Protein AF-A0A498KR58-F1 (afdb_monomer)

Solvent-accessible surface area (backbone atoms only — not comparable to full-atom values): 8097 Å² total; per-residue (Å²): 104,56,67,68,56,50,51,51,22,48,52,34,35,52,53,12,46,50,46,22,50,53,28,48,51,52,44,49,72,52,64,57,69,87,94,68,91,65,83,80,84,41,86,84,70,41,64,65,66,59,58,52,52,33,53,50,47,22,49,53,12,48,50,36,33,52,54,17,50,52,45,45,53,49,38,52,53,49,28,70,76,70,43,79,80,83,87,62,68,58,90,77,51,33,69,83,70,73,65,63,52,78,90,46,53,60,52,38,55,46,64,72,66,46,76,73,86,63,90,74,80,86,88,82,79,87,74,83,82,80,72,86,78,132

Organism: NCBI:txid2479928

Sequence (134 aa):
YQRTLAKWHFWLSMIGTNVTFFAMLALGYLGMPRRYASYELDSAIAPLSSITTLHQVATLGALFLLIGQLIFVWNVVQSWLEGPQVRDDDPWNLRQNGLFTREFDWLGTKIDRLPVTDGGDDESETSPRSGPDD

Radius of gyration: 25.65 Å; Cα contacts (8 Å, |Δi|>4): 89; chains: 1; bounding box: 63×27×68 Å

InterPro domains:
  IPR000883 Cytochrome c oxidase subunit I [PF00115] (1-63)
  IPR000883 Cytochrome c oxidase subunit I [PTHR10422] (2-96)
  IPR023616 Cytochrome c oxidase-like, subunit I domain [PS50855] (1-93)
  IPR036927 Cytochrome c oxidase-like, subunit I superfamily [G3DSA:1.20.210.10] (1-108)
  IPR036927 Cytochrome c oxidase-like, subunit I superfamily [SSF81442] (4-96)

Structure (mmCIF, N/CA/C/O backbone):
data_AF-A0A498KR58-F1
#
_entry.id   AF-A0A498KR58-F1
#
loop_
_atom_site.group_PDB
_atom_site.id
_atom_site.type_symbol
_atom_site.label_atom_id
_atom_site.label_alt_id
_atom_site.label_comp_id
_atom_site.label_asym_id
_atom_site.label_entity_id
_atom_site.label_seq_id
_atom_site.pdbx_PDB_ins_code
_atom_site.Cartn_x
_atom_site.Cartn_y
_atom_site.Cartn_z
_atom_site.occupancy
_atom_site.B_iso_or_equiv
_atom_site.auth_seq_id
_atom_site.auth_comp_id
_atom_site.auth_asym_id
_atom_site.auth_atom_id
_atom_site.pdbx_PDB_model_num
ATOM 1 N N . TYR A 1 1 ? -9.201 -0.038 15.439 1.00 70.75 1 TYR A N 1
ATOM 2 C CA . TYR A 1 1 ? -7.930 0.066 14.690 1.00 70.75 1 TYR A CA 1
ATOM 3 C C . TYR A 1 1 ? -7.209 1.356 15.042 1.00 70.75 1 TYR A C 1
ATOM 5 O O . TYR A 1 1 ? -7.856 2.352 15.361 1.00 70.75 1 TYR A O 1
ATOM 13 N N . GLN A 1 2 ? -5.877 1.366 14.979 1.00 82.31 2 GLN A N 1
ATOM 14 C CA . GLN A 1 2 ? -5.098 2.574 15.255 1.00 82.31 2 GLN A CA 1
ATOM 15 C C . GLN A 1 2 ? -5.082 3.485 14.019 1.00 82.31 2 GLN A C 1
ATOM 17 O O . GLN A 1 2 ? -4.581 3.104 12.955 1.00 82.31 2 GLN A O 1
ATOM 22 N N . ARG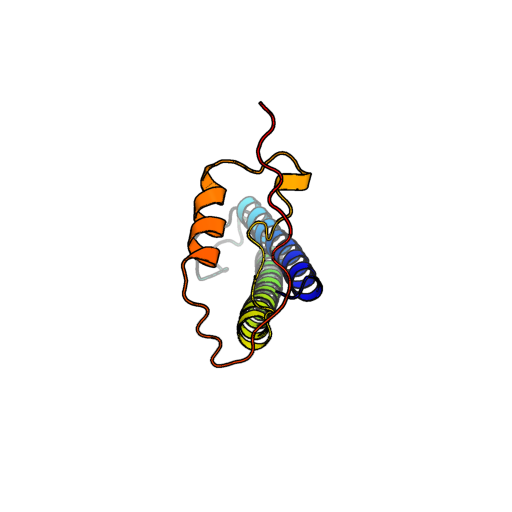 A 1 3 ? -5.620 4.707 14.151 1.00 84.62 3 ARG A N 1
ATOM 23 C CA . ARG A 1 3 ? -5.737 5.665 13.033 1.00 84.62 3 ARG A CA 1
ATOM 24 C C . ARG A 1 3 ? -4.374 6.087 12.474 1.00 84.62 3 ARG A C 1
ATOM 26 O O . ARG A 1 3 ? -4.250 6.280 11.269 1.00 84.62 3 ARG A O 1
ATOM 33 N N . THR A 1 4 ? -3.347 6.199 13.314 1.00 87.25 4 THR A N 1
ATOM 34 C CA . THR A 1 4 ? -1.995 6.608 12.892 1.00 87.25 4 THR A CA 1
ATOM 35 C C 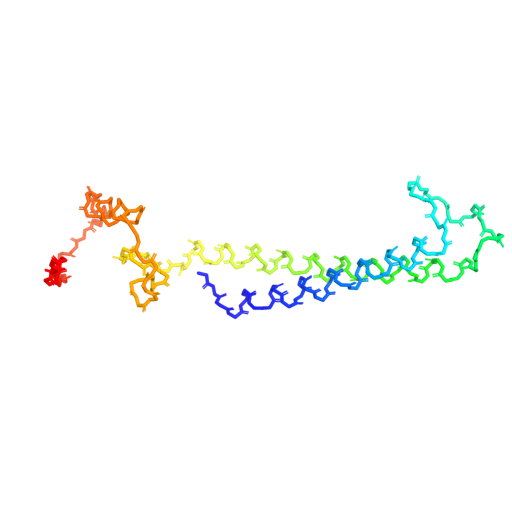. THR A 1 4 ? -1.341 5.562 11.991 1.00 87.25 4 THR A C 1
ATOM 37 O O . THR A 1 4 ? -0.879 5.900 10.904 1.00 87.25 4 THR A O 1
ATOM 40 N N . LEU A 1 5 ? -1.372 4.284 12.384 1.00 86.50 5 LEU A N 1
ATOM 41 C CA . LEU A 1 5 ? -0.856 3.183 11.563 1.00 86.50 5 LEU A CA 1
ATOM 42 C C . LEU A 1 5 ? -1.644 3.021 10.258 1.00 86.50 5 LEU A C 1
ATOM 44 O O . LEU A 1 5 ? -1.055 2.755 9.216 1.00 86.50 5 LEU A O 1
ATOM 48 N N . ALA A 1 6 ? -2.964 3.231 10.292 1.00 88.19 6 ALA A N 1
ATOM 49 C CA . ALA A 1 6 ? -3.795 3.188 9.089 1.00 88.19 6 ALA A CA 1
ATOM 50 C C . ALA A 1 6 ? -3.410 4.292 8.088 1.00 88.19 6 ALA A C 1
ATOM 52 O O . ALA A 1 6 ? -3.298 4.025 6.894 1.00 88.19 6 ALA A O 1
ATOM 53 N N . LYS A 1 7 ? -3.130 5.512 8.569 1.00 90.56 7 LYS A N 1
ATOM 54 C CA . LYS A 1 7 ? -2.615 6.605 7.728 1.00 90.56 7 LYS A CA 1
ATOM 55 C C . LYS A 1 7 ? -1.246 6.271 7.132 1.00 90.56 7 LYS A C 1
ATOM 57 O O . LYS A 1 7 ? -1.028 6.533 5.954 1.00 90.56 7 LYS A O 1
ATOM 62 N N . TRP A 1 8 ? -0.341 5.675 7.910 1.00 91.69 8 TRP A N 1
ATOM 63 C CA . TRP A 1 8 ? 0.964 5.230 7.407 1.00 91.69 8 TRP A CA 1
ATOM 64 C C . TRP A 1 8 ? 0.836 4.165 6.321 1.00 91.69 8 TRP A C 1
ATOM 66 O O . TRP A 1 8 ? 1.443 4.305 5.261 1.00 91.69 8 TRP A O 1
ATOM 76 N N . HIS A 1 9 ? 0.006 3.145 6.552 1.00 91.50 9 HIS A N 1
ATOM 77 C CA . HIS A 1 9 ? -0.308 2.137 5.544 1.00 91.50 9 HIS A CA 1
ATOM 78 C C . HIS A 1 9 ? -0.873 2.773 4.268 1.00 91.50 9 HIS A C 1
ATOM 80 O O . HIS A 1 9 ? -0.420 2.440 3.173 1.00 91.50 9 HIS A O 1
ATOM 86 N N . PHE A 1 10 ? -1.816 3.711 4.403 1.00 93.38 10 PHE A N 1
ATOM 87 C CA . PHE A 1 10 ? -2.406 4.420 3.270 1.00 93.38 10 PHE A CA 1
ATOM 88 C C . PHE A 1 10 ? -1.343 5.151 2.444 1.00 93.38 10 PHE A C 1
ATOM 90 O O . PHE A 1 10 ? -1.261 4.942 1.237 1.00 93.38 10 PHE A O 1
ATOM 97 N N . TRP A 1 11 ? -0.487 5.957 3.079 1.00 93.31 11 TRP A N 1
ATOM 98 C CA . TRP A 1 11 ? 0.536 6.720 2.362 1.00 93.31 11 TRP A CA 1
ATOM 99 C C . TRP A 1 11 ? 1.604 5.832 1.725 1.00 93.31 11 TRP A C 1
ATOM 101 O O . TRP A 1 11 ? 1.966 6.059 0.573 1.00 93.31 11 TRP A O 1
ATOM 111 N N . LEU A 1 12 ? 2.064 4.791 2.425 1.00 92.38 12 LEU A N 1
ATOM 112 C CA . LEU A 1 12 ? 3.016 3.827 1.866 1.00 92.38 12 LEU A CA 1
ATOM 113 C C . LEU A 1 12 ? 2.431 3.082 0.669 1.00 92.38 12 LEU A C 1
ATOM 115 O O . LEU A 1 12 ? 3.098 2.947 -0.355 1.00 92.38 12 LEU A O 1
ATOM 119 N N . SER A 1 13 ? 1.173 2.654 0.770 1.00 93.12 13 SER A N 1
ATOM 120 C CA . SER A 1 13 ? 0.488 1.958 -0.318 1.00 93.12 13 SER A CA 1
ATOM 121 C C . SER A 1 13 ? 0.238 2.887 -1.502 1.00 93.12 13 SER A C 1
ATOM 123 O O . SER A 1 13 ? 0.459 2.494 -2.646 1.00 93.12 13 SER A O 1
ATOM 125 N N . MET A 1 14 ? -0.150 4.140 -1.247 1.00 95.31 14 MET A N 1
ATOM 126 C CA . MET A 1 14 ? -0.356 5.145 -2.287 1.00 95.31 14 MET A CA 1
ATOM 127 C C . MET A 1 14 ? 0.950 5.427 -3.034 1.00 95.31 14 MET A C 1
ATOM 129 O O . MET A 1 14 ? 0.993 5.318 -4.258 1.00 95.31 14 MET A O 1
ATOM 133 N N . ILE A 1 15 ? 2.038 5.720 -2.320 1.00 94.88 15 ILE A N 1
ATOM 134 C CA . ILE A 1 15 ? 3.343 5.999 -2.935 1.00 94.88 15 ILE A CA 1
ATOM 135 C C . ILE A 1 15 ? 3.862 4.757 -3.672 1.00 94.88 15 ILE A C 1
ATOM 137 O O . ILE A 1 15 ? 4.218 4.853 -4.846 1.00 94.88 15 ILE A O 1
ATOM 141 N N . GLY A 1 16 ? 3.844 3.585 -3.031 1.00 93.75 16 GLY A N 1
ATOM 142 C CA . GLY A 1 16 ? 4.316 2.331 -3.621 1.00 93.75 16 GLY A CA 1
ATOM 143 C C . GLY A 1 16 ? 3.559 1.950 -4.893 1.00 93.75 16 GLY A C 1
ATOM 144 O O . GLY A 1 16 ? 4.180 1.580 -5.889 1.00 93.75 16 GLY A O 1
ATOM 145 N N . THR A 1 17 ? 2.233 2.121 -4.906 1.00 95.06 17 THR A N 1
ATOM 146 C CA . THR A 1 17 ? 1.391 1.867 -6.086 1.00 95.06 17 THR A CA 1
ATOM 147 C C . THR A 1 17 ? 1.796 2.796 -7.224 1.00 95.06 17 THR A C 1
ATOM 149 O O . THR A 1 17 ? 2.114 2.328 -8.314 1.00 95.06 17 THR A O 1
ATOM 152 N N . ASN A 1 18 ? 1.866 4.105 -6.971 1.00 94.94 18 ASN A N 1
ATOM 153 C CA . ASN A 1 18 ? 2.230 5.075 -8.002 1.00 94.94 18 ASN A CA 1
ATOM 154 C C . ASN A 1 18 ? 3.616 4.771 -8.588 1.00 94.94 18 ASN A C 1
ATOM 156 O O . ASN A 1 18 ? 3.734 4.613 -9.798 1.00 94.94 18 ASN A O 1
ATOM 160 N N . VAL A 1 19 ? 4.646 4.594 -7.755 1.00 93.50 19 VAL A N 1
ATOM 161 C CA . VAL A 1 19 ? 6.015 4.286 -8.218 1.00 93.50 19 VAL A CA 1
ATOM 162 C C . VAL A 1 19 ? 6.045 3.022 -9.085 1.00 93.50 19 VAL A C 1
ATOM 164 O O . VAL A 1 19 ? 6.629 3.022 -10.168 1.00 93.50 19 VAL A O 1
ATOM 167 N N . THR A 1 20 ? 5.373 1.960 -8.638 1.00 93.31 20 THR A N 1
ATOM 168 C CA . THR A 1 20 ? 5.353 0.663 -9.328 1.00 93.31 20 THR A CA 1
ATOM 169 C C . THR A 1 20 ? 4.651 0.746 -10.683 1.00 93.31 20 THR A C 1
ATOM 171 O O . THR A 1 20 ? 5.190 0.301 -11.699 1.00 93.31 20 THR A O 1
ATOM 174 N N . PHE A 1 21 ? 3.455 1.337 -10.723 1.00 92.38 21 PHE A N 1
ATOM 175 C CA . PHE A 1 21 ? 2.655 1.405 -11.944 1.00 92.38 21 PHE A CA 1
ATOM 176 C C . PHE A 1 21 ? 3.153 2.468 -12.924 1.00 92.38 21 PHE A C 1
ATOM 178 O O . PHE A 1 21 ? 3.105 2.219 -14.125 1.00 92.38 21 PHE A O 1
ATOM 185 N N . PHE A 1 22 ? 3.706 3.596 -12.467 1.00 93.69 22 PHE A N 1
ATOM 186 C CA . PHE A 1 22 ? 4.350 4.557 -13.370 1.00 93.69 22 PHE A CA 1
ATOM 187 C C . PHE A 1 22 ? 5.579 3.956 -14.054 1.00 93.69 22 PHE A C 1
ATOM 189 O O . PHE A 1 22 ? 5.742 4.127 -15.262 1.00 93.69 22 PHE A O 1
ATOM 196 N N . ALA A 1 23 ? 6.402 3.199 -13.324 1.00 90.56 23 ALA A N 1
ATOM 197 C CA . ALA A 1 23 ? 7.524 2.483 -13.924 1.00 90.56 23 ALA A CA 1
ATOM 198 C C . ALA A 1 23 ? 7.045 1.455 -14.966 1.00 90.56 23 ALA A C 1
ATOM 200 O O . ALA A 1 23 ? 7.595 1.393 -16.064 1.00 90.56 23 ALA A O 1
ATOM 201 N N . MET A 1 24 ? 5.975 0.706 -14.670 1.00 88.94 24 MET A N 1
ATOM 202 C CA . MET A 1 24 ? 5.371 -0.230 -15.627 1.00 88.94 24 MET A CA 1
ATOM 203 C C . MET A 1 24 ? 4.750 0.456 -16.852 1.00 88.94 24 MET A C 1
ATOM 205 O O . MET A 1 24 ? 4.869 -0.066 -17.958 1.00 88.94 24 MET A O 1
ATOM 209 N N . LEU A 1 25 ? 4.114 1.620 -16.690 1.00 91.06 25 LEU A N 1
ATOM 210 C CA . LEU A 1 25 ? 3.589 2.411 -17.808 1.00 91.06 25 LEU A CA 1
ATOM 211 C C . LEU A 1 25 ? 4.720 2.882 -18.727 1.00 91.06 25 LEU A C 1
ATOM 213 O O . LEU A 1 25 ? 4.603 2.765 -19.945 1.00 91.06 25 LEU A O 1
ATOM 217 N N . ALA A 1 26 ? 5.832 3.351 -18.153 1.00 87.62 26 ALA A N 1
ATOM 218 C CA . ALA A 1 26 ? 7.019 3.723 -18.918 1.00 87.62 26 ALA A CA 1
ATOM 219 C C . ALA A 1 26 ? 7.625 2.516 -19.657 1.00 87.62 26 ALA A C 1
ATOM 221 O O . ALA A 1 26 ? 7.963 2.625 -20.832 1.00 87.62 26 ALA A O 1
ATOM 222 N N . LEU A 1 27 ? 7.696 1.348 -19.009 1.00 85.19 27 LEU A N 1
ATOM 223 C CA . LEU A 1 27 ? 8.114 0.082 -19.630 1.00 85.19 27 LEU A CA 1
ATOM 224 C C . LEU A 1 27 ? 7.213 -0.328 -20.803 1.00 85.19 27 LEU A C 1
ATOM 226 O O . LEU A 1 27 ? 7.710 -0.742 -21.848 1.00 85.19 27 LEU A O 1
ATOM 230 N N . GLY A 1 28 ? 5.896 -0.179 -20.649 1.00 84.50 28 GLY A N 1
ATOM 231 C CA . GLY A 1 28 ? 4.937 -0.431 -21.724 1.00 84.50 28 GLY A CA 1
ATOM 232 C C . GLY A 1 28 ? 5.085 0.554 -22.886 1.00 84.50 28 GLY A C 1
ATOM 233 O O . GLY A 1 28 ? 4.990 0.150 -24.042 1.00 84.50 28 GLY A O 1
ATOM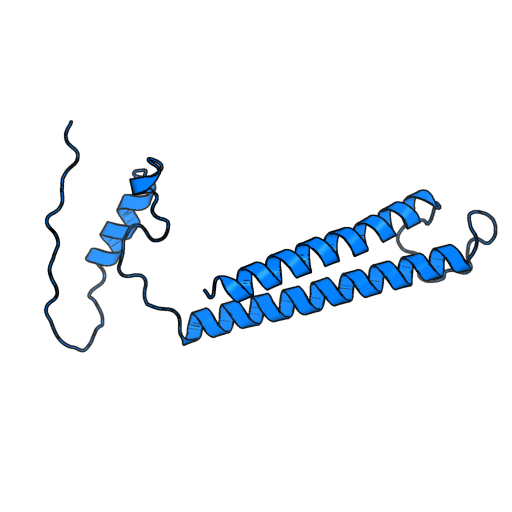 234 N N . TYR A 1 29 ? 5.376 1.827 -22.598 1.00 83.06 29 TYR A N 1
ATOM 235 C CA . TYR A 1 29 ? 5.670 2.839 -23.618 1.00 83.06 29 TYR A CA 1
ATOM 236 C C . TYR A 1 29 ? 6.949 2.520 -24.405 1.00 83.06 29 TYR A C 1
ATOM 238 O O . TYR A 1 29 ? 6.993 2.714 -25.616 1.00 83.06 29 TYR A O 1
ATOM 246 N N . LEU A 1 30 ? 7.957 1.955 -23.739 1.00 80.06 30 LEU A N 1
ATOM 247 C CA . LEU A 1 30 ? 9.183 1.438 -24.356 1.00 80.06 30 LEU A CA 1
ATOM 248 C C . LEU A 1 30 ? 8.960 0.137 -25.143 1.00 80.06 30 LEU A C 1
ATOM 250 O O . LEU A 1 30 ? 9.926 -0.513 -25.511 1.00 80.06 30 LEU A O 1
ATOM 254 N N . GLY A 1 31 ? 7.715 -0.276 -25.389 1.00 74.56 31 GLY A N 1
ATOM 255 C CA . GLY A 1 31 ? 7.398 -1.406 -26.256 1.00 74.56 31 GLY A CA 1
ATOM 256 C C . GLY A 1 31 ? 7.711 -2.777 -25.661 1.00 74.56 31 GLY A C 1
ATOM 257 O O . GLY A 1 31 ? 7.625 -3.761 -26.392 1.00 74.56 31 GLY A O 1
ATOM 258 N N . MET A 1 32 ? 8.033 -2.877 -24.362 1.00 71.44 32 MET A N 1
ATOM 259 C CA . MET A 1 32 ? 8.311 -4.167 -23.732 1.00 71.44 32 MET A CA 1
ATOM 260 C C . MET A 1 32 ? 7.045 -5.042 -23.742 1.00 71.44 32 MET A C 1
ATOM 262 O O . MET A 1 32 ? 6.043 -4.701 -23.100 1.00 71.44 32 MET A O 1
ATOM 266 N N . PRO A 1 33 ? 7.056 -6.196 -24.430 1.00 73.94 33 PRO A N 1
ATOM 267 C CA . PRO A 1 33 ? 5.912 -7.085 -24.424 1.00 73.94 33 PRO A CA 1
ATOM 268 C C . PRO A 1 33 ? 5.773 -7.776 -23.059 1.00 73.94 33 PRO A C 1
ATOM 270 O O . PRO A 1 33 ? 6.742 -8.132 -22.389 1.00 73.94 33 PRO A O 1
ATOM 273 N N . ARG A 1 34 ? 4.527 -7.991 -22.628 1.00 78.38 34 ARG A N 1
ATOM 274 C CA . ARG A 1 34 ? 4.228 -8.702 -21.376 1.00 78.38 34 ARG A CA 1
ATOM 275 C C . ARG A 1 34 ? 4.767 -10.142 -21.419 1.00 78.38 34 ARG A C 1
ATOM 277 O O . ARG A 1 34 ? 4.630 -10.806 -22.442 1.00 78.38 34 ARG A O 1
ATOM 284 N N . ARG A 1 35 ? 5.221 -10.662 -20.269 1.00 75.31 35 ARG A N 1
ATOM 285 C CA . ARG A 1 35 ? 5.586 -12.083 -20.030 1.00 75.31 35 ARG A CA 1
ATOM 286 C C . ARG A 1 35 ? 6.925 -12.561 -20.625 1.00 75.31 35 ARG A C 1
ATOM 288 O O . ARG A 1 35 ? 7.029 -13.725 -21.001 1.00 75.31 35 ARG A O 1
ATOM 295 N N . TYR A 1 36 ? 7.951 -11.713 -20.650 1.00 72.69 36 TYR A N 1
ATOM 296 C CA . TYR A 1 36 ? 9.313 -12.115 -21.025 1.00 72.69 36 TYR A CA 1
ATOM 297 C C . TYR A 1 36 ? 10.222 -12.207 -19.798 1.00 72.69 36 TYR A C 1
ATOM 299 O O . TYR A 1 36 ? 10.212 -11.320 -18.949 1.00 72.69 36 TYR A O 1
ATOM 307 N N . ALA A 1 37 ? 10.980 -13.304 -19.703 1.00 61.47 37 ALA A N 1
ATOM 308 C CA . ALA A 1 37 ? 11.909 -13.566 -18.600 1.00 61.47 37 ALA A CA 1
ATOM 309 C C . ALA A 1 37 ? 13.323 -13.018 -18.862 1.00 61.47 37 ALA A C 1
ATOM 311 O O . ALA A 1 37 ? 14.065 -12.758 -17.919 1.00 61.47 37 ALA A O 1
ATOM 312 N N . SER A 1 38 ? 13.695 -12.842 -20.132 1.00 63.34 38 SER A N 1
ATOM 313 C CA . SER A 1 38 ? 15.007 -12.355 -20.561 1.00 63.34 38 SER A CA 1
ATOM 314 C C . SER A 1 38 ? 14.903 -10.947 -21.145 1.00 63.34 38 SER A C 1
ATOM 316 O O . SER A 1 38 ? 14.128 -10.717 -22.074 1.00 63.34 38 SER A O 1
ATOM 318 N N . TYR A 1 39 ? 15.729 -10.027 -20.641 1.00 59.09 39 TYR A N 1
ATOM 319 C CA . TYR A 1 39 ? 15.823 -8.644 -21.132 1.00 59.09 39 TYR A CA 1
ATOM 320 C C . TYR A 1 39 ? 16.622 -8.513 -22.440 1.00 59.09 39 TYR A C 1
ATOM 322 O O . TYR A 1 39 ? 16.609 -7.454 -23.052 1.00 59.09 39 TYR A O 1
ATOM 330 N N . GLU A 1 40 ? 17.293 -9.583 -22.884 1.00 56.44 40 GLU A N 1
ATOM 331 C CA . GLU A 1 40 ? 18.182 -9.600 -24.059 1.00 56.44 40 GLU A CA 1
ATOM 332 C C . GLU A 1 40 ? 17.467 -9.472 -25.409 1.00 56.44 40 GLU A C 1
ATOM 334 O O . GLU A 1 40 ? 18.128 -9.338 -26.436 1.00 56.44 40 GLU A O 1
ATOM 339 N N . LEU A 1 41 ? 16.131 -9.533 -25.437 1.00 53.94 41 LEU A N 1
ATOM 340 C CA . LEU A 1 41 ? 15.405 -9.708 -26.692 1.00 53.94 41 LEU A CA 1
ATOM 341 C C . LEU A 1 41 ? 15.407 -8.481 -27.610 1.00 53.94 41 LEU A C 1
ATOM 343 O O . LEU A 1 41 ? 15.033 -8.632 -28.769 1.00 53.94 41 LEU A O 1
ATOM 347 N N . ASP A 1 42 ? 15.785 -7.290 -27.130 1.00 56.19 42 ASP A N 1
ATOM 348 C CA . ASP A 1 42 ? 15.521 -6.089 -27.916 1.00 56.19 42 ASP A CA 1
ATOM 349 C C . ASP A 1 42 ? 16.488 -4.917 -27.715 1.00 56.19 42 ASP A C 1
ATOM 351 O O . ASP A 1 42 ? 16.170 -3.887 -27.124 1.00 56.19 42 ASP A O 1
ATOM 355 N N . SER A 1 43 ? 17.690 -5.043 -28.277 1.00 54.19 43 SER A N 1
ATOM 356 C CA . SER A 1 43 ? 18.560 -3.888 -28.528 1.00 54.19 43 SER A CA 1
ATOM 357 C C . SER A 1 43 ? 18.021 -2.944 -29.620 1.00 54.19 43 SER A C 1
ATOM 359 O O . SER A 1 43 ? 18.649 -1.916 -29.876 1.00 54.19 43 SER A O 1
ATOM 361 N N . ALA A 1 44 ? 16.885 -3.263 -30.263 1.00 57.59 44 ALA A N 1
ATOM 362 C CA . ALA A 1 44 ? 16.298 -2.488 -31.355 1.00 57.59 44 ALA A CA 1
ATOM 363 C C . ALA A 1 44 ? 15.160 -1.547 -30.909 1.00 57.59 44 ALA A C 1
ATOM 365 O O . ALA A 1 44 ? 14.953 -0.524 -31.561 1.00 57.59 44 ALA A O 1
ATOM 366 N N . ILE A 1 45 ? 14.456 -1.835 -29.807 1.00 63.62 45 ILE A N 1
ATOM 367 C CA . ILE A 1 45 ? 13.355 -0.992 -29.306 1.00 63.62 45 ILE A CA 1
ATOM 368 C C . ILE A 1 45 ? 13.818 0.048 -28.268 1.00 63.62 45 ILE A C 1
ATOM 370 O O . ILE A 1 45 ? 13.364 1.193 -28.317 1.00 63.62 45 ILE A O 1
ATOM 374 N N . ALA A 1 46 ? 14.717 -0.294 -27.336 1.00 64.44 46 ALA A N 1
ATOM 375 C CA . ALA A 1 46 ? 15.190 0.645 -26.312 1.00 64.44 46 ALA A CA 1
ATOM 376 C C . ALA A 1 46 ? 16.551 0.260 -25.697 1.00 64.44 46 ALA A C 1
ATOM 378 O O . ALA A 1 46 ? 16.928 -0.911 -25.702 1.00 64.44 46 ALA A O 1
ATOM 379 N N . PRO A 1 47 ? 17.293 1.216 -25.095 1.00 71.81 47 PRO A N 1
ATOM 380 C CA . PRO A 1 47 ? 18.512 0.903 -24.358 1.00 71.81 47 PRO A CA 1
ATOM 381 C C . PRO A 1 47 ? 18.231 -0.056 -23.190 1.00 71.81 47 PRO A C 1
ATOM 383 O O . PRO A 1 47 ? 17.430 0.245 -22.301 1.00 71.81 47 PRO A O 1
ATOM 386 N N . LEU A 1 48 ? 18.954 -1.180 -23.146 1.00 73.62 48 LEU A N 1
ATOM 387 C CA . LEU A 1 48 ? 18.897 -2.187 -22.069 1.00 73.62 48 LEU A CA 1
ATOM 388 C C . LEU A 1 48 ? 19.055 -1.583 -20.663 1.00 73.62 48 LEU A C 1
ATOM 390 O O . LEU A 1 48 ? 18.453 -2.064 -19.699 1.00 73.62 48 LEU A O 1
ATOM 394 N N . SER A 1 49 ? 19.840 -0.509 -20.541 1.00 76.94 49 SER A N 1
ATOM 395 C CA . SER A 1 49 ? 20.022 0.228 -19.289 1.00 76.94 49 SER A CA 1
ATOM 396 C C . SER A 1 49 ? 18.710 0.829 -18.782 1.00 76.94 49 SER A C 1
ATOM 398 O O . SER A 1 49 ? 18.382 0.663 -17.611 1.00 76.94 49 SER A O 1
ATOM 400 N N . SER A 1 50 ? 17.916 1.453 -19.655 1.00 78.50 50 SER A N 1
ATOM 401 C CA . SER A 1 50 ? 16.642 2.085 -19.295 1.00 78.50 50 SER A CA 1
ATOM 402 C C . SER A 1 50 ? 15.593 1.064 -18.849 1.00 78.50 50 SER A C 1
ATOM 404 O O . SER A 1 50 ? 14.934 1.275 -17.832 1.00 78.50 50 SER A O 1
ATOM 406 N N . ILE A 1 51 ? 15.475 -0.066 -19.556 1.00 79.75 51 ILE A N 1
ATOM 407 C CA . ILE A 1 51 ? 14.558 -1.163 -19.192 1.00 79.75 51 ILE A CA 1
ATOM 408 C C . ILE A 1 51 ? 14.932 -1.732 -17.818 1.00 79.75 51 ILE A C 1
ATOM 410 O O . ILE A 1 51 ? 14.079 -1.874 -16.941 1.00 79.75 51 ILE A O 1
ATOM 414 N N . THR A 1 52 ? 16.224 -1.992 -17.601 1.00 83.69 52 THR A N 1
ATOM 415 C CA . THR A 1 52 ? 16.729 -2.526 -16.329 1.00 83.69 52 THR A CA 1
ATOM 416 C C . THR A 1 52 ? 16.450 -1.566 -15.174 1.00 83.69 52 THR A C 1
ATOM 418 O O . THR A 1 52 ? 15.932 -1.982 -14.138 1.00 83.69 52 THR A O 1
ATOM 421 N N . THR A 1 53 ? 16.732 -0.272 -15.349 1.00 86.94 53 THR A N 1
ATOM 422 C CA . THR A 1 53 ? 16.456 0.741 -14.324 1.00 86.94 53 THR A CA 1
ATOM 423 C C . THR A 1 53 ? 14.963 0.837 -14.011 1.00 86.94 53 THR A C 1
ATOM 425 O O . THR A 1 53 ? 14.595 0.900 -12.841 1.00 86.94 53 THR A O 1
ATOM 428 N N . LEU A 1 54 ? 14.079 0.787 -15.011 1.00 86.62 54 LEU A N 1
ATOM 429 C CA . LEU A 1 54 ? 12.634 0.832 -14.770 1.00 86.62 54 LEU A CA 1
ATOM 430 C C . LEU A 1 54 ? 12.129 -0.393 -13.997 1.00 86.62 54 LEU A C 1
ATOM 432 O O . LEU A 1 54 ? 11.309 -0.240 -13.093 1.00 86.62 54 LEU A O 1
ATOM 436 N N . HIS A 1 55 ? 12.655 -1.590 -14.267 1.00 88.38 55 HIS A N 1
ATOM 437 C CA . HIS A 1 55 ? 12.340 -2.775 -13.462 1.00 88.38 55 HIS A CA 1
ATOM 438 C C . HIS A 1 55 ? 12.868 -2.682 -12.029 1.00 88.38 55 HIS A C 1
ATOM 440 O O . HIS A 1 55 ? 12.185 -3.109 -11.094 1.00 88.38 55 HIS A O 1
ATOM 446 N N . GLN A 1 56 ? 14.047 -2.093 -11.827 1.00 90.94 56 GLN A N 1
ATOM 447 C CA . GLN A 1 56 ? 14.577 -1.826 -10.488 1.00 90.94 56 GLN A CA 1
ATOM 448 C C . GLN A 1 56 ? 13.680 -0.846 -9.722 1.00 90.94 56 GLN A C 1
ATOM 450 O O . GLN A 1 56 ? 13.343 -1.102 -8.567 1.00 90.94 56 GLN A O 1
ATOM 455 N N . VAL A 1 57 ? 13.223 0.230 -10.370 1.00 92.88 57 VAL A N 1
ATOM 456 C CA . VAL A 1 57 ? 12.282 1.196 -9.777 1.00 92.88 57 VAL A CA 1
ATOM 457 C C . VAL A 1 57 ? 10.939 0.535 -9.459 1.00 92.88 57 VAL A C 1
ATOM 459 O O . VAL A 1 57 ? 10.410 0.730 -8.366 1.00 92.88 57 VAL A O 1
ATOM 462 N N . ALA A 1 58 ? 10.407 -0.295 -10.359 1.00 91.19 58 ALA A N 1
ATOM 463 C CA . ALA A 1 58 ? 9.176 -1.045 -10.110 1.00 91.19 58 ALA A CA 1
ATOM 464 C C . ALA A 1 58 ? 9.321 -2.004 -8.914 1.00 91.19 58 ALA A C 1
ATOM 466 O O . ALA A 1 58 ? 8.422 -2.101 -8.083 1.00 91.19 58 ALA A O 1
ATOM 467 N N . THR A 1 59 ? 10.476 -2.662 -8.784 1.00 92.56 59 THR A N 1
ATOM 468 C CA . THR A 1 59 ? 10.787 -3.535 -7.641 1.00 92.56 59 THR A CA 1
ATOM 469 C C . THR A 1 59 ? 10.880 -2.738 -6.343 1.00 92.56 59 THR A C 1
ATOM 471 O O . THR A 1 59 ? 10.349 -3.162 -5.319 1.00 92.56 59 THR A O 1
ATOM 474 N N . LEU A 1 60 ? 11.494 -1.552 -6.378 1.00 94.50 60 LEU A N 1
ATOM 475 C CA . LEU A 1 60 ? 11.548 -0.652 -5.228 1.00 94.50 60 LEU A CA 1
ATOM 476 C C . LEU A 1 60 ? 10.140 -0.206 -4.799 1.00 94.50 60 LEU A C 1
ATOM 478 O O . LEU A 1 60 ? 9.819 -0.229 -3.613 1.00 94.50 60 LEU A O 1
ATOM 482 N N . GLY A 1 61 ? 9.273 0.126 -5.759 1.00 92.44 61 GLY A N 1
ATOM 483 C CA . GLY A 1 61 ? 7.855 0.393 -5.513 1.00 92.44 61 GLY A CA 1
ATOM 484 C C . GLY A 1 61 ? 7.130 -0.796 -4.869 1.00 92.44 61 GLY A C 1
ATOM 485 O O . GLY A 1 61 ? 6.400 -0.621 -3.890 1.00 92.44 61 GLY A O 1
ATOM 486 N N . ALA A 1 62 ? 7.391 -2.014 -5.350 1.00 92.88 62 ALA A N 1
ATOM 487 C CA . ALA A 1 62 ? 6.830 -3.239 -4.786 1.00 92.88 62 ALA A CA 1
ATOM 488 C C . ALA A 1 62 ? 7.307 -3.501 -3.344 1.00 92.88 62 ALA A C 1
ATOM 490 O O . ALA A 1 62 ? 6.527 -3.982 -2.524 1.00 92.88 62 ALA A O 1
ATOM 491 N N . LEU A 1 63 ? 8.546 -3.132 -2.995 1.00 94.81 63 LEU A N 1
ATOM 492 C CA . LEU A 1 63 ? 9.031 -3.193 -1.611 1.00 94.81 63 LEU A CA 1
ATOM 493 C C . LEU A 1 63 ? 8.268 -2.228 -0.694 1.00 94.81 63 LEU A C 1
ATOM 495 O O . LEU A 1 63 ? 7.897 -2.614 0.414 1.00 94.81 63 LEU A O 1
ATOM 499 N N . PHE A 1 64 ? 7.968 -1.007 -1.149 1.00 93.62 64 PHE A N 1
ATOM 500 C CA . PHE A 1 64 ? 7.122 -0.083 -0.382 1.00 93.62 64 PHE A CA 1
ATOM 501 C C . PHE A 1 64 ? 5.714 -0.644 -0.158 1.00 93.62 64 PHE A C 1
ATOM 503 O O . PHE A 1 64 ? 5.187 -0.537 0.950 1.00 93.62 64 PHE A O 1
ATOM 510 N N . LEU A 1 65 ? 5.128 -1.289 -1.173 1.00 93.56 65 LEU A N 1
ATOM 511 C CA . LEU A 1 65 ? 3.842 -1.981 -1.042 1.00 93.56 65 LEU A CA 1
ATOM 512 C C . LEU A 1 65 ? 3.908 -3.133 -0.038 1.00 93.56 65 LEU A C 1
ATOM 514 O O . LEU A 1 65 ? 3.013 -3.263 0.795 1.00 93.56 65 LEU A O 1
ATOM 518 N N . LEU A 1 66 ? 4.976 -3.934 -0.070 1.00 95.12 66 LEU A N 1
ATOM 519 C CA . LEU A 1 66 ? 5.182 -5.027 0.878 1.00 95.12 66 LEU A CA 1
ATOM 520 C C . LEU A 1 66 ? 5.255 -4.506 2.320 1.00 95.12 66 LEU A C 1
ATOM 522 O O . LEU A 1 66 ? 4.565 -5.023 3.196 1.00 95.12 66 LEU A O 1
ATOM 526 N N . ILE A 1 67 ? 6.034 -3.448 2.563 1.00 94.62 67 ILE A N 1
ATOM 527 C CA . ILE A 1 67 ? 6.133 -2.805 3.883 1.00 94.62 67 ILE A CA 1
ATOM 528 C C . ILE A 1 67 ? 4.772 -2.239 4.306 1.00 94.62 67 ILE A C 1
ATOM 530 O O . ILE A 1 67 ? 4.344 -2.434 5.445 1.00 94.62 67 ILE A O 1
ATOM 534 N N . GLY A 1 68 ? 4.056 -1.586 3.385 1.00 92.69 68 GLY A N 1
ATOM 535 C CA . GLY A 1 68 ? 2.695 -1.114 3.616 1.00 92.69 68 GLY A CA 1
ATOM 536 C C . GLY A 1 68 ? 1.764 -2.249 4.046 1.00 92.69 68 GLY A C 1
ATOM 537 O O . GLY A 1 68 ? 1.036 -2.102 5.029 1.00 92.69 68 GLY A O 1
ATOM 538 N N . GLN A 1 69 ? 1.819 -3.397 3.371 1.00 93.25 69 GLN A N 1
ATOM 539 C CA . GLN A 1 69 ? 1.001 -4.563 3.692 1.00 93.25 69 GLN A CA 1
ATOM 540 C C . GLN A 1 69 ? 1.337 -5.147 5.071 1.00 93.25 69 GLN A C 1
ATOM 542 O O . GLN A 1 69 ? 0.428 -5.512 5.815 1.00 93.25 69 GLN A O 1
ATOM 547 N N . LEU A 1 70 ? 2.617 -5.184 5.452 1.00 94.06 70 LEU A N 1
ATOM 548 C CA . LEU A 1 70 ? 3.032 -5.617 6.791 1.00 94.06 70 LEU A CA 1
ATOM 549 C C . LEU A 1 70 ? 2.460 -4.707 7.886 1.00 94.06 70 LEU A C 1
ATOM 551 O O . LEU A 1 70 ? 1.944 -5.204 8.885 1.00 94.06 70 LEU A O 1
ATOM 555 N N . ILE A 1 71 ? 2.475 -3.385 7.682 1.00 91.94 71 ILE A N 1
ATOM 556 C CA . ILE A 1 71 ? 1.883 -2.422 8.627 1.00 91.94 71 ILE A CA 1
ATOM 557 C C . ILE A 1 71 ? 0.366 -2.613 8.737 1.00 91.94 71 ILE A C 1
ATOM 559 O O . ILE A 1 71 ? -0.190 -2.501 9.830 1.00 91.94 71 ILE A O 1
ATOM 563 N N . PHE A 1 72 ? -0.313 -2.922 7.631 1.00 91.38 72 PHE A N 1
ATOM 564 C CA . PHE A 1 72 ? -1.742 -3.233 7.656 1.00 91.38 72 PHE A CA 1
ATOM 565 C C . PHE A 1 72 ? -2.036 -4.479 8.487 1.00 91.38 72 PHE A C 1
ATOM 567 O O . PHE A 1 72 ? -2.871 -4.422 9.388 1.00 91.38 72 PHE A O 1
ATOM 574 N N . VAL A 1 73 ? -1.317 -5.576 8.232 1.00 92.94 73 VAL A N 1
ATOM 575 C CA . VAL A 1 73 ? -1.473 -6.822 8.995 1.00 92.94 73 VAL A CA 1
ATOM 576 C C . VAL A 1 73 ? -1.209 -6.571 10.477 1.00 92.94 73 VAL A C 1
ATOM 578 O O . VAL A 1 73 ? -2.005 -6.982 11.317 1.00 92.94 73 VAL A O 1
ATOM 581 N N . TRP A 1 74 ? -0.154 -5.823 10.803 1.00 90.81 74 TRP A N 1
ATOM 582 C CA . TRP A 1 74 ? 0.145 -5.437 12.179 1.00 90.81 74 TRP A CA 1
ATOM 583 C C . TRP A 1 74 ? -0.996 -4.641 12.828 1.00 90.81 74 TRP A C 1
ATOM 585 O O . TRP A 1 74 ? -1.394 -4.943 13.949 1.00 90.81 74 TRP A O 1
ATOM 595 N N . ASN A 1 75 ? -1.576 -3.665 12.122 1.00 90.44 75 ASN A N 1
ATOM 596 C CA . ASN A 1 75 ? -2.706 -2.883 12.633 1.00 90.44 75 ASN A CA 1
ATOM 597 C C . ASN A 1 75 ? -3.941 -3.760 12.881 1.00 90.44 75 ASN A C 1
ATOM 599 O O . ASN A 1 75 ? -4.616 -3.589 13.894 1.00 90.44 75 ASN A O 1
ATOM 603 N N . VAL A 1 76 ? -4.220 -4.722 11.998 1.00 88.69 76 VAL A N 1
ATOM 604 C CA . VAL A 1 76 ? -5.323 -5.675 12.181 1.00 88.69 76 VAL A CA 1
ATOM 605 C C . VAL A 1 76 ? -5.090 -6.542 13.417 1.00 88.69 76 VAL A C 1
ATOM 607 O O . VAL A 1 76 ? -5.979 -6.630 14.259 1.00 88.69 76 VAL A O 1
ATOM 610 N N . VAL A 1 77 ? -3.896 -7.124 13.568 1.00 90.31 77 VAL A N 1
ATOM 611 C CA . VAL A 1 77 ? -3.555 -7.978 14.718 1.00 90.31 77 VAL A CA 1
ATOM 612 C C . VAL A 1 77 ? -3.629 -7.194 16.028 1.00 90.31 77 VAL A C 1
ATOM 614 O O . VAL A 1 77 ? -4.279 -7.634 16.970 1.00 90.31 77 VAL A O 1
ATOM 617 N N . GLN A 1 78 ? -3.033 -6.004 16.085 1.00 86.94 78 GLN A N 1
ATOM 618 C CA . GLN A 1 78 ? -3.097 -5.144 17.269 1.00 86.94 78 GLN A CA 1
ATOM 619 C C . GLN A 1 78 ? -4.529 -4.705 17.579 1.00 86.94 78 GLN A C 1
ATOM 621 O O . GLN A 1 78 ? -4.959 -4.755 18.724 1.00 86.94 78 GLN A O 1
ATOM 626 N N . SER A 1 79 ? -5.311 -4.335 16.561 1.00 85.75 79 SER A N 1
ATOM 627 C CA . SER A 1 79 ? -6.716 -3.974 16.757 1.00 85.75 79 SER A CA 1
ATOM 628 C C . SER A 1 79 ? -7.586 -5.154 17.180 1.00 85.75 79 SER A C 1
ATOM 630 O O . SER A 1 79 ? -8.667 -4.913 17.707 1.00 85.75 79 SER A O 1
ATOM 632 N N . TRP A 1 80 ? -7.177 -6.389 16.905 1.00 83.88 80 TRP A N 1
ATOM 633 C CA . TRP A 1 80 ? -7.886 -7.583 17.350 1.00 8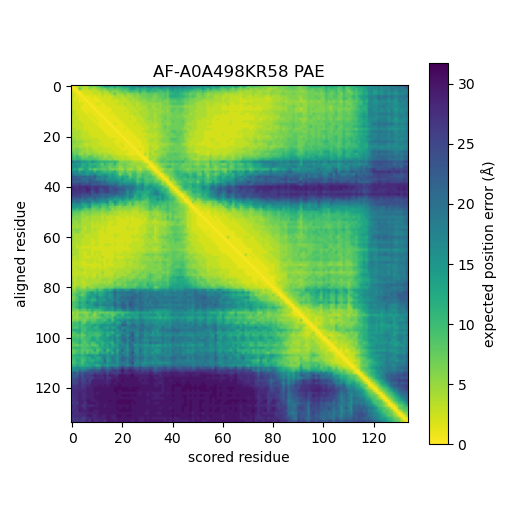3.88 80 TRP A CA 1
ATOM 634 C C . TRP A 1 80 ? -7.562 -7.927 18.808 1.00 83.88 80 TRP A C 1
ATOM 636 O O . TRP A 1 80 ? -8.452 -8.348 19.537 1.00 83.88 80 TRP A O 1
ATOM 646 N N . LEU A 1 81 ? -6.319 -7.698 19.242 1.00 84.19 81 LEU A N 1
ATOM 647 C CA . LEU A 1 81 ? -5.873 -7.972 20.612 1.00 84.19 81 LEU A CA 1
ATOM 648 C C . LEU A 1 81 ? -6.271 -6.874 21.613 1.00 84.19 81 LEU A C 1
ATOM 650 O O . LEU A 1 81 ? -6.650 -7.182 22.736 1.00 84.19 81 LEU A O 1
ATOM 654 N N . GLU A 1 82 ? -6.190 -5.603 21.212 1.00 81.06 82 GLU A N 1
ATOM 655 C CA . GLU A 1 82 ? -6.351 -4.433 22.099 1.00 81.06 82 GLU A CA 1
ATOM 656 C C . GLU A 1 82 ? -7.529 -3.531 21.693 1.00 81.06 82 GLU A C 1
ATOM 658 O O . GLU A 1 82 ? -7.706 -2.431 22.217 1.00 81.06 82 GLU A O 1
ATOM 663 N N . GLY A 1 83 ? -8.325 -3.950 20.707 1.00 72.56 83 GLY A N 1
ATOM 664 C CA . GLY A 1 83 ? -9.438 -3.150 20.208 1.00 72.56 83 GLY A CA 1
ATOM 665 C C . GLY A 1 83 ? -10.528 -2.960 21.268 1.00 72.56 83 GLY A C 1
ATOM 666 O O . GLY A 1 83 ? -11.030 -3.961 21.780 1.00 72.56 83 GLY A O 1
ATOM 667 N N . PRO A 1 84 ? -10.955 -1.717 21.570 1.00 70.75 84 PRO A N 1
ATOM 668 C CA . PRO A 1 84 ? -12.110 -1.499 22.431 1.00 70.75 84 PRO A CA 1
ATOM 669 C C . PRO A 1 84 ? -13.353 -2.141 21.807 1.00 70.75 84 PRO A C 1
ATOM 671 O O . PRO A 1 84 ? -13.583 -2.023 20.599 1.00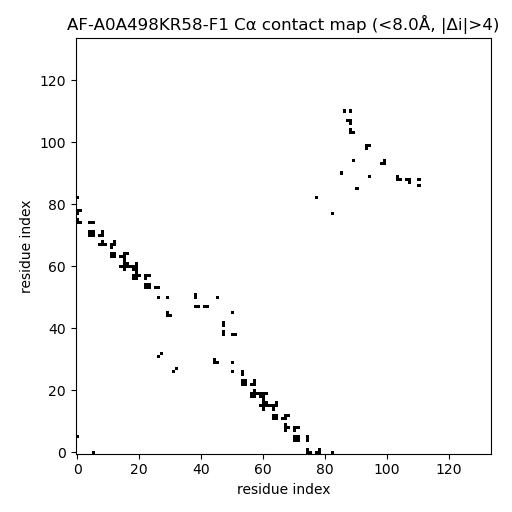 70.75 84 PRO A O 1
ATOM 674 N N . GLN A 1 85 ? -14.149 -2.821 22.634 1.00 68.81 85 GLN A N 1
ATOM 675 C CA . GLN A 1 85 ? -15.428 -3.376 22.204 1.00 68.81 85 GLN A CA 1
ATOM 676 C C . GLN A 1 85 ? -16.353 -2.239 21.768 1.00 68.81 85 GLN A C 1
ATOM 678 O O . GLN A 1 85 ? -16.526 -1.245 22.475 1.00 68.81 85 GLN A O 1
ATOM 683 N N . VAL A 1 86 ? -16.938 -2.385 20.582 1.00 70.00 86 VAL A N 1
ATOM 684 C CA . VAL A 1 86 ? -17.930 -1.441 20.068 1.00 70.00 86 VAL A CA 1
ATOM 685 C C . VAL A 1 86 ? -19.221 -1.669 20.852 1.00 70.00 86 VAL A C 1
ATOM 687 O O . VAL A 1 86 ? -19.874 -2.692 20.672 1.00 70.00 86 VAL A O 1
ATOM 690 N N . ARG A 1 87 ? -19.541 -0.740 21.757 1.00 67.81 87 ARG A N 1
ATOM 691 C CA . ARG A 1 87 ? -20.765 -0.754 22.582 1.00 67.81 87 ARG A CA 1
ATOM 692 C C . ARG A 1 87 ? -21.881 0.128 22.015 1.00 67.81 87 ARG A C 1
ATOM 694 O O . ARG A 1 87 ? -22.971 0.138 22.568 1.00 67.81 87 ARG A O 1
ATOM 701 N N . ASP A 1 88 ? -21.588 0.859 20.944 1.00 70.12 88 ASP A N 1
ATOM 702 C CA . ASP A 1 88 ? -22.503 1.797 20.297 1.00 70.12 88 ASP A CA 1
ATOM 703 C C . ASP A 1 88 ? -23.064 1.203 18.996 1.00 70.12 88 ASP A C 1
ATOM 705 O O . ASP A 1 88 ? -22.374 0.450 18.299 1.00 70.12 88 ASP A O 1
ATOM 709 N N . ASP A 1 89 ? -24.310 1.542 18.672 1.00 72.44 89 ASP A N 1
ATOM 710 C CA . ASP A 1 89 ? -24.991 1.102 17.455 1.00 72.44 89 ASP A CA 1
ATOM 711 C C . ASP A 1 89 ? -24.576 1.909 16.211 1.00 72.44 89 ASP A C 1
ATOM 713 O O . ASP A 1 89 ? -24.785 1.452 15.084 1.00 72.44 89 ASP A O 1
ATOM 717 N N . ASP A 1 90 ? -23.903 3.049 16.405 1.00 79.62 90 ASP A N 1
ATOM 718 C CA . ASP A 1 90 ? -23.383 3.911 15.341 1.00 79.62 90 ASP A CA 1
ATOM 719 C C . ASP A 1 90 ? -21.850 4.127 15.417 1.00 79.62 90 ASP A C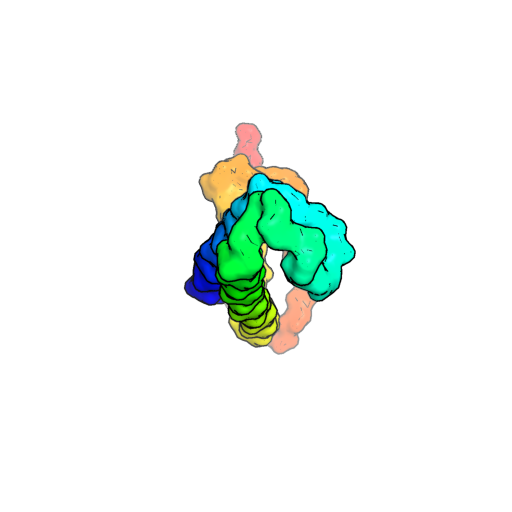 1
ATOM 721 O O . ASP A 1 90 ? -21.367 5.219 15.723 1.00 79.62 90 ASP A O 1
ATOM 725 N N . PRO A 1 91 ? -21.022 3.121 15.064 1.00 75.31 91 PRO A N 1
ATOM 726 C CA . PRO A 1 91 ? -19.557 3.221 15.135 1.00 75.31 91 PRO A CA 1
ATOM 727 C C . PRO A 1 91 ? -18.925 4.234 14.159 1.00 75.31 91 PRO A C 1
ATOM 729 O O . PRO A 1 91 ? -17.716 4.480 14.226 1.00 75.31 91 PRO A O 1
ATOM 732 N N . TRP A 1 92 ? -19.706 4.795 13.229 1.00 79.69 92 TRP A N 1
ATOM 733 C CA . TRP A 1 92 ? -19.233 5.698 12.173 1.00 79.69 92 TRP A CA 1
ATOM 734 C C . TRP A 1 92 ? -19.873 7.092 12.230 1.00 79.69 92 TRP A C 1
ATOM 736 O O . TRP A 1 92 ? -19.636 7.892 11.322 1.00 79.69 92 TRP A O 1
ATOM 746 N N . ASN A 1 93 ? -20.636 7.406 13.283 1.00 82.19 93 ASN A N 1
ATOM 747 C CA . ASN A 1 93 ? -21.370 8.666 13.446 1.00 82.19 93 ASN A CA 1
ATOM 748 C C . ASN A 1 93 ? -22.279 8.996 12.241 1.00 82.19 93 ASN A C 1
ATOM 750 O O . ASN A 1 93 ? -22.359 10.141 11.787 1.00 82.19 93 ASN A O 1
ATOM 754 N N . LEU A 1 94 ? -22.947 7.996 11.673 1.00 84.00 94 LEU A N 1
ATOM 755 C CA . LEU A 1 94 ? -23.876 8.147 10.556 1.00 84.00 94 LEU A CA 1
ATOM 756 C C . LEU A 1 94 ? -25.077 9.033 10.911 1.00 84.00 94 LEU A C 1
ATOM 758 O O . LEU A 1 94 ? -25.539 9.777 10.043 1.00 84.00 94 LEU A O 1
ATOM 762 N N . ARG A 1 95 ? -25.553 9.010 12.167 1.00 82.81 95 ARG A N 1
ATOM 763 C CA . ARG A 1 95 ? -26.664 9.862 12.639 1.00 82.81 95 ARG A CA 1
ATOM 764 C C . ARG A 1 95 ? -26.307 11.341 12.531 1.00 82.81 95 ARG A C 1
ATOM 766 O O . ARG A 1 95 ? -27.109 12.134 12.049 1.00 82.81 95 ARG A O 1
ATOM 773 N N . GLN A 1 96 ? -25.072 11.695 12.889 1.00 83.25 96 GLN A N 1
ATOM 774 C CA . GLN A 1 96 ? -24.561 13.062 12.764 1.00 83.25 96 GLN A CA 1
ATOM 775 C C . GLN A 1 96 ? -24.521 13.532 11.301 1.00 83.25 96 GLN A C 1
ATOM 777 O O . GLN A 1 96 ? -24.744 14.707 11.023 1.00 83.25 96 GLN A O 1
ATOM 782 N N . ASN A 1 97 ? -24.255 12.615 10.370 1.00 81.12 97 ASN A N 1
ATOM 783 C CA . ASN A 1 97 ? -24.122 12.912 8.944 1.00 81.12 97 ASN A CA 1
ATOM 784 C C . ASN A 1 97 ? -25.442 12.782 8.162 1.00 81.12 97 ASN A C 1
ATOM 786 O O . ASN A 1 97 ? -25.436 12.963 6.946 1.00 81.12 97 ASN A O 1
ATOM 790 N N . GLY A 1 98 ? -26.558 12.438 8.820 1.00 82.62 98 GLY A N 1
ATOM 791 C CA . GLY A 1 98 ? -27.851 12.201 8.165 1.00 82.62 98 GLY A CA 1
ATOM 792 C C . GLY A 1 98 ? -27.876 10.977 7.238 1.00 82.62 98 GLY A C 1
ATOM 793 O O . GLY A 1 98 ? -28.754 10.870 6.390 1.00 82.62 98 GLY A O 1
ATOM 794 N N . LEU A 1 99 ? -26.906 10.066 7.379 1.00 85.50 99 LEU A N 1
ATOM 795 C CA . LEU A 1 99 ? -26.764 8.846 6.569 1.00 85.50 99 LEU A CA 1
ATOM 796 C C . LEU A 1 99 ? -27.218 7.588 7.325 1.00 85.50 99 LEU A C 1
ATOM 798 O O . LEU A 1 99 ? -27.032 6.468 6.846 1.00 85.50 99 LEU A O 1
ATOM 802 N N . PHE A 1 100 ? -27.781 7.758 8.524 1.00 82.00 100 PHE A N 1
ATOM 803 C CA . PHE A 1 100 ? -28.297 6.647 9.308 1.00 82.00 100 PHE A CA 1
ATOM 804 C C . PHE A 1 100 ? -29.625 6.174 8.719 1.00 82.00 100 PHE A C 1
ATOM 806 O O . PHE A 1 100 ? -30.621 6.895 8.735 1.00 82.00 100 PHE A O 1
ATOM 813 N N . THR A 1 101 ? -29.624 4.957 8.192 1.00 82.06 101 THR A N 1
ATOM 814 C CA . THR A 1 101 ? -30.761 4.381 7.467 1.00 82.06 101 THR A CA 1
ATOM 815 C C . THR A 1 101 ? -31.220 3.094 8.170 1.00 82.06 101 THR A C 1
ATOM 817 O O . THR A 1 101 ? -30.496 2.538 8.999 1.00 82.06 101 THR A O 1
ATOM 820 N N . ARG A 1 102 ? -32.436 2.613 7.873 1.00 79.19 102 ARG A N 1
ATOM 821 C CA . ARG A 1 102 ? -33.084 1.473 8.562 1.00 79.19 102 ARG A CA 1
ATOM 822 C C . ARG A 1 102 ? -32.283 0.166 8.501 1.00 79.19 102 ARG A C 1
ATOM 824 O O . ARG A 1 102 ? -32.487 -0.718 9.328 1.00 79.19 102 ARG A O 1
ATOM 831 N N . GLU A 1 103 ? -31.354 0.018 7.558 1.00 78.00 103 GLU A N 1
ATOM 832 C CA . GLU A 1 103 ? -30.420 -1.111 7.503 1.00 78.00 103 GLU A CA 1
ATOM 833 C C . GLU A 1 103 ? -29.362 -1.117 8.612 1.00 78.00 103 GLU A C 1
ATOM 835 O O . GLU A 1 103 ? -28.632 -2.096 8.721 1.00 78.00 103 GLU A O 1
ATOM 840 N N . PHE A 1 104 ? -29.265 -0.078 9.442 1.00 75.75 104 PHE A N 1
ATOM 841 C CA . PHE A 1 104 ? -28.396 -0.071 10.621 1.00 75.75 104 PHE A CA 1
ATOM 842 C C . PHE A 1 104 ? -29.163 -0.358 11.924 1.00 75.75 104 PHE A C 1
ATOM 844 O O . PHE A 1 104 ? -28.554 -0.788 12.902 1.00 75.75 104 PHE A O 1
ATOM 851 N N . ASP A 1 105 ? -30.500 -0.278 11.920 1.00 76.69 105 ASP A N 1
ATOM 852 C CA . ASP A 1 105 ? -31.345 -0.573 13.093 1.00 76.69 105 ASP A CA 1
ATOM 853 C C . ASP A 1 105 ? -31.224 -2.031 13.576 1.00 76.69 105 ASP A C 1
ATOM 855 O O . ASP A 1 105 ? -31.359 -2.328 14.771 1.00 76.69 105 ASP A O 1
ATOM 859 N N . TRP A 1 106 ? -30.950 -2.977 12.664 1.00 79.25 106 TRP A N 1
ATOM 860 C CA . TRP A 1 106 ? -30.754 -4.379 13.053 1.00 79.25 106 TRP A CA 1
ATOM 861 C C . TRP A 1 106 ? -29.499 -4.564 13.914 1.00 79.25 106 TRP A C 1
ATOM 863 O O . TRP A 1 106 ? -29.463 -5.496 14.719 1.00 79.25 106 TRP A O 1
ATOM 873 N N . LEU A 1 107 ? -28.485 -3.701 13.758 1.00 73.88 107 LEU A N 1
ATOM 874 C CA . LEU A 1 107 ? -27.237 -3.774 14.514 1.00 73.88 107 LEU A CA 1
ATOM 875 C C . LEU A 1 107 ? -27.493 -3.417 15.980 1.00 73.88 107 LEU A C 1
ATOM 877 O O . LEU A 1 107 ? -27.128 -4.201 16.854 1.00 73.88 107 LEU A O 1
ATOM 881 N N . GLY A 1 108 ? -28.213 -2.319 16.232 1.00 71.25 108 GLY A N 1
ATOM 882 C CA . GLY A 1 108 ? -28.657 -1.942 17.577 1.00 71.25 108 GLY A CA 1
ATOM 883 C C . GLY A 1 108 ? -29.535 -3.026 18.204 1.00 71.25 108 GLY A C 1
ATOM 884 O O . GLY A 1 108 ? -29.258 -3.505 19.299 1.00 71.25 108 GLY A O 1
ATOM 885 N N . THR A 1 109 ? -30.506 -3.546 17.443 1.00 74.31 109 THR A N 1
ATOM 886 C CA . THR A 1 109 ? -31.365 -4.654 17.905 1.00 74.31 109 THR A CA 1
ATOM 887 C C . THR A 1 109 ? -30.560 -5.905 18.278 1.00 74.31 109 THR A C 1
ATOM 889 O O . THR A 1 109 ? -30.939 -6.644 19.187 1.00 74.31 109 THR A O 1
ATOM 892 N N . LYS A 1 110 ? -29.465 -6.190 17.565 1.00 73.06 110 LYS A N 1
ATOM 893 C CA . LYS A 1 110 ? -28.604 -7.342 17.843 1.00 73.06 110 LYS A CA 1
ATOM 894 C C . LYS A 1 110 ? -27.716 -7.113 19.061 1.00 73.06 110 LYS A C 1
ATOM 896 O O . LYS A 1 110 ? -27.576 -8.044 19.844 1.00 73.06 110 LYS A O 1
ATOM 901 N N . ILE A 1 111 ? -27.147 -5.919 19.224 1.00 71.44 111 ILE A N 1
ATOM 902 C CA . ILE A 1 111 ? -26.364 -5.550 20.412 1.00 71.44 111 ILE A CA 1
ATOM 903 C C . ILE A 1 111 ? -27.243 -5.658 21.668 1.00 71.44 111 ILE A C 1
ATOM 905 O O . ILE A 1 111 ? -26.827 -6.295 22.628 1.00 71.44 111 ILE A O 1
ATOM 909 N N . ASP A 1 112 ? -28.489 -5.174 21.607 1.00 70.62 112 ASP A N 1
ATOM 910 C CA . ASP A 1 112 ? -29.459 -5.236 22.714 1.00 70.62 112 ASP A CA 1
ATOM 911 C C . ASP A 1 112 ? -29.913 -6.666 23.063 1.00 70.62 112 ASP A C 1
ATOM 913 O O . ASP A 1 112 ? -30.225 -6.970 24.213 1.00 70.62 112 ASP A O 1
ATOM 917 N N . ARG A 1 113 ? -30.022 -7.552 22.063 1.00 66.81 113 ARG A N 1
ATOM 918 C CA . ARG A 1 113 ? -30.533 -8.926 22.245 1.00 66.81 113 ARG A CA 1
ATOM 919 C C . ARG A 1 113 ? -29.469 -9.948 22.596 1.00 66.81 113 ARG A C 1
ATOM 921 O O . ARG A 1 113 ? -29.825 -11.046 23.027 1.00 66.81 113 ARG A O 1
ATOM 928 N N . LEU A 1 114 ? -28.199 -9.659 22.339 1.00 61.62 114 LEU A N 1
ATOM 929 C CA . LEU A 1 114 ? -27.133 -10.552 22.758 1.00 61.62 114 LEU A CA 1
ATOM 930 C C . LEU A 1 114 ? -27.087 -10.487 24.289 1.00 61.62 114 LEU A C 1
ATOM 932 O O . LEU A 1 114 ? -26.866 -9.401 24.818 1.00 61.62 114 LEU A O 1
ATOM 936 N N . PRO A 1 115 ? -27.314 -11.604 25.013 1.00 58.25 115 PRO A N 1
ATOM 937 C CA . PRO A 1 115 ? -27.050 -11.625 26.438 1.00 58.25 115 PRO A CA 1
ATOM 938 C C . PRO A 1 115 ? -25.575 -11.298 26.564 1.00 58.25 115 PRO A C 1
ATOM 940 O O . PRO A 1 115 ? -24.721 -12.062 26.100 1.00 58.25 115 PRO A O 1
ATOM 943 N N . VAL A 1 116 ? -25.308 -10.105 27.080 1.00 60.38 116 VAL A N 1
ATOM 944 C CA . VAL A 1 116 ? -23.978 -9.623 27.386 1.00 60.38 116 VAL A CA 1
ATOM 945 C C . VAL A 1 116 ? -23.345 -10.738 28.215 1.00 60.38 116 VAL A C 1
ATOM 947 O O . VAL A 1 116 ? -23.700 -10.957 29.366 1.00 60.38 116 VAL A O 1
ATOM 950 N N . THR A 1 117 ? -22.485 -11.544 27.586 1.00 54.97 117 THR A N 1
ATOM 951 C CA . THR A 1 117 ? -21.698 -12.594 28.253 1.00 54.97 117 THR A CA 1
ATOM 952 C C . THR A 1 117 ? -20.526 -11.903 28.950 1.00 54.97 117 THR A C 1
ATOM 954 O O . THR A 1 117 ? -19.363 -12.252 28.786 1.00 54.97 117 THR A O 1
ATOM 957 N N . ASP A 1 118 ? -20.865 -10.839 29.667 1.00 56.34 118 ASP A N 1
ATOM 958 C CA . ASP A 1 118 ? -20.068 -10.225 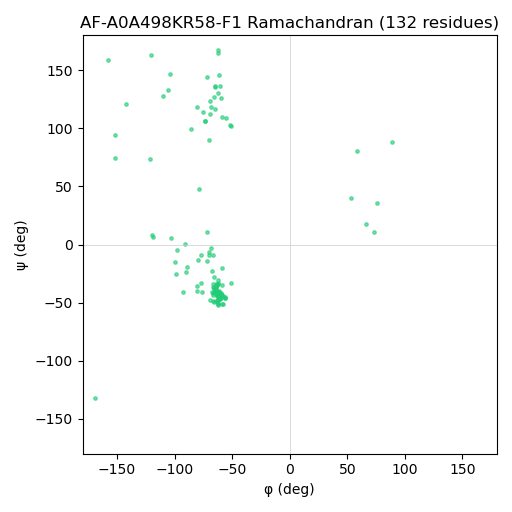30.701 1.00 56.34 118 ASP A CA 1
ATOM 959 C C . ASP A 1 118 ? -20.424 -11.019 31.949 1.00 56.34 118 ASP A C 1
ATOM 961 O O . ASP A 1 118 ? -21.525 -10.923 32.495 1.00 56.34 118 ASP A O 1
ATOM 965 N N . GLY A 1 119 ? -19.550 -11.958 32.300 1.00 53.62 119 GLY A N 1
ATOM 966 C CA . GLY A 1 119 ? -19.625 -12.584 33.606 1.00 53.62 119 GLY A CA 1
ATOM 967 C C . GLY A 1 119 ? -19.199 -11.524 34.594 1.00 53.62 119 GLY A C 1
ATOM 968 O O . GLY A 1 119 ? -18.000 -11.378 34.806 1.00 53.62 119 GLY A O 1
ATOM 969 N N . GLY A 1 120 ? -20.139 -10.745 35.107 1.00 49.16 120 GLY A N 1
ATOM 970 C CA . GLY A 1 120 ? -19.673 -9.506 35.684 1.00 49.16 120 GLY A CA 1
ATOM 971 C C . GLY A 1 120 ? -20.668 -8.741 36.473 1.00 49.16 120 GLY A C 1
ATOM 972 O O . GLY A 1 120 ? -21.264 -9.295 37.381 1.00 49.16 120 GLY A O 1
ATOM 973 N N . ASP A 1 121 ? -20.738 -7.453 36.177 1.00 39.53 121 ASP A N 1
ATOM 974 C CA . ASP A 1 121 ? -21.115 -6.455 37.154 1.00 39.53 121 ASP A CA 1
ATOM 975 C C . ASP A 1 121 ? -21.970 -5.403 36.437 1.00 39.53 121 ASP A C 1
ATOM 977 O O . ASP A 1 121 ? -21.554 -4.794 35.447 1.00 39.53 121 ASP A O 1
ATOM 981 N N . ASP A 1 122 ? -23.197 -5.250 36.924 1.00 54.25 122 ASP A N 1
ATOM 982 C CA . ASP A 1 122 ? -24.224 -4.363 36.397 1.00 54.25 122 ASP A CA 1
ATOM 983 C C . ASP A 1 122 ? -23.840 -2.865 36.439 1.00 54.25 122 ASP A C 1
ATOM 985 O O . ASP A 1 122 ? -22.955 -2.420 37.166 1.00 54.25 122 ASP A O 1
ATOM 989 N N . GLU A 1 123 ? -24.661 -2.091 35.721 1.00 47.16 123 GLU A N 1
ATOM 990 C CA . GLU A 1 123 ? -24.928 -0.654 35.896 1.00 47.16 123 GLU A CA 1
ATOM 991 C C . GLU A 1 123 ? -24.017 0.336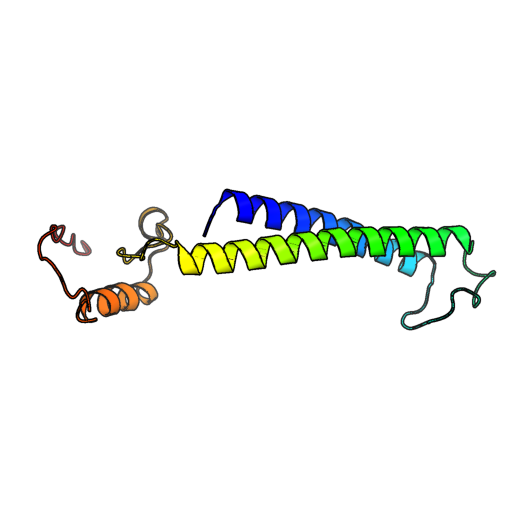 35.143 1.00 47.16 123 GLU A C 1
ATOM 993 O O . GLU A 1 123 ? -23.076 0.927 35.663 1.00 47.16 123 GLU A O 1
ATOM 998 N N . SER A 1 124 ? -24.398 0.652 33.901 1.00 38.56 124 SER A N 1
ATOM 999 C CA . SER A 1 124 ? -24.328 2.040 33.415 1.00 38.56 124 SER A CA 1
ATOM 1000 C C . SER A 1 124 ? -25.382 2.301 32.337 1.00 38.56 124 SER A C 1
ATOM 1002 O O . SER A 1 124 ? -25.197 2.045 31.153 1.00 38.56 124 SER A O 1
ATOM 1004 N N . GLU A 1 125 ? -26.513 2.810 32.824 1.00 41.44 125 GLU A N 1
ATOM 1005 C CA . GLU A 1 125 ? -27.217 3.956 32.248 1.00 41.44 125 GLU A CA 1
ATOM 1006 C C . GLU A 1 125 ? -27.662 3.826 30.780 1.00 41.44 125 GLU A C 1
ATOM 1008 O O . GLU A 1 125 ? -27.090 4.382 29.844 1.00 41.44 125 GLU A O 1
ATOM 1013 N N . THR A 1 126 ? -28.786 3.131 30.597 1.00 42.41 126 THR A N 1
ATOM 1014 C CA . THR A 1 126 ? -29.674 3.291 29.440 1.00 42.41 126 THR A CA 1
ATOM 1015 C C . THR A 1 126 ? -30.028 4.767 29.247 1.00 42.41 126 THR A C 1
ATOM 1017 O O . THR A 1 126 ? -30.879 5.307 29.955 1.00 42.41 126 THR A O 1
ATOM 1020 N N . SER A 1 127 ? -29.390 5.417 28.274 1.00 44.81 127 SER A N 1
ATOM 1021 C CA . SER A 1 127 ? -29.786 6.746 27.808 1.00 44.81 127 SER A CA 1
ATOM 1022 C C . SER A 1 127 ? -31.185 6.671 27.165 1.00 44.81 127 SER A C 1
ATOM 1024 O O . SER A 1 127 ? -31.469 5.710 26.440 1.00 44.81 127 SER A O 1
ATOM 1026 N N . PRO A 1 128 ? -32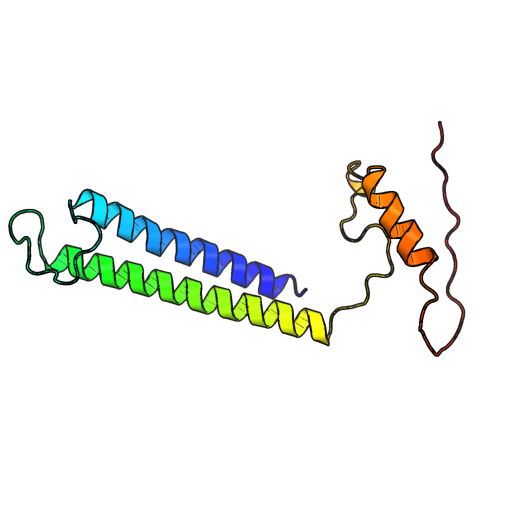.099 7.621 27.439 1.00 42.88 128 PRO A N 1
ATOM 1027 C CA . PRO A 1 128 ? -33.474 7.531 26.971 1.00 42.88 128 PRO A CA 1
ATOM 1028 C C . PRO A 1 128 ? -33.533 7.713 25.452 1.00 42.88 128 PRO A C 1
ATOM 1030 O O . PRO A 1 128 ? -33.082 8.717 24.905 1.00 42.88 128 PRO A O 1
ATOM 1033 N N . ARG A 1 129 ? -34.118 6.715 24.780 1.00 50.78 129 ARG A N 1
ATOM 1034 C CA . ARG A 1 129 ? -34.399 6.699 23.341 1.00 50.78 129 ARG A CA 1
ATOM 1035 C C . ARG A 1 129 ? -35.234 7.928 22.956 1.00 50.78 129 ARG A C 1
ATOM 1037 O O . ARG A 1 129 ? -36.422 7.975 23.268 1.00 50.78 129 ARG A O 1
ATOM 1044 N N . SER A 1 130 ? -34.646 8.887 22.243 1.00 47.22 130 SER A N 1
ATOM 1045 C CA . SER A 1 130 ? -35.416 9.844 21.446 1.00 47.22 130 SER A CA 1
ATOM 1046 C C . SER A 1 130 ? -35.934 9.104 20.214 1.00 47.22 130 SER A C 1
ATOM 1048 O O . SER A 1 130 ? -35.154 8.727 19.335 1.00 47.22 130 SER A O 1
ATOM 1050 N N . GLY A 1 131 ? -37.235 8.813 20.217 1.00 48.50 131 GLY A N 1
ATOM 1051 C CA . GLY A 1 131 ? -37.940 8.245 19.074 1.00 48.50 131 GLY A CA 1
ATOM 1052 C C . GLY A 1 131 ? -37.909 9.187 17.864 1.00 48.50 131 GLY A C 1
ATOM 1053 O O . GLY A 1 131 ? -37.573 10.362 18.011 1.00 48.50 131 GLY A O 1
ATOM 1054 N N . PRO A 1 132 ? -38.230 8.676 16.668 1.00 53.44 132 PRO A N 1
ATOM 1055 C CA . PRO A 1 132 ? -38.399 9.526 15.505 1.00 53.44 132 PRO A CA 1
ATOM 1056 C C . PRO A 1 132 ? -39.667 10.360 15.714 1.00 53.44 132 PRO A C 1
ATOM 1058 O O . PRO A 1 132 ? -40.758 9.796 15.772 1.00 53.44 132 PRO A O 1
ATOM 1061 N N . ASP A 1 133 ? -39.505 11.673 15.880 1.00 46.25 133 ASP A N 1
ATOM 1062 C CA . ASP A 1 133 ? -40.594 12.618 15.650 1.00 46.25 133 ASP A CA 1
ATOM 1063 C C . ASP A 1 133 ? -40.957 12.559 14.154 1.00 46.25 133 ASP A C 1
ATOM 1065 O O . ASP A 1 133 ? -40.066 12.477 13.301 1.00 46.25 133 ASP A O 1
ATOM 1069 N N . ASP A 1 134 ? -42.265 12.517 13.899 1.00 42.94 134 ASP A N 1
ATOM 1070 C CA . ASP A 1 134 ? -42.941 12.292 12.611 1.00 42.94 134 ASP A CA 1
ATOM 1071 C C . ASP A 1 134 ? -42.442 13.143 11.423 1.00 42.94 134 ASP A C 1
ATOM 1073 O O . ASP A 1 134 ? -42.150 14.350 11.602 1.00 42.94 134 ASP A O 1
#

Nearest PDB structures (foldseek):
  3lll-assembly1_B  TM=3.687E-01  e=5.035E+00  Mus musculus
  6rw8-assembly1_A  TM=3.999E-01  e=7.378E+00  Xenorhabdus nematophila
  3i2w-assembly1_B  TM=3.652E-01  e=9.178E+00  Drosophila melanogaster

Secondary structure (DSSP, 8-state):
--HHHHHHHHHHHHHHHHHHHHHHHHHHHTTPPTT-S-GGG-TTTS-HHHHHHHHHHHHHHHHHHHHHHHHHHHHHHHHHHSPPP--SS-TT-TTTTT---TTTHHHHHHHHHS-----S--------------

pLDDT: mean 76.87, std 15.7, range [38.56, 95.31]

Foldseek 3Di:
DDPVLVVLLVVLQVQLVCQQVVLVVVLVVLVDDPDDPDLPPDPPSDPSVSNVVSVVSNVVSVVSNVVSVVSVVVVVVCCVVPNDDDLDLCPPPCVVVVNDDPVSVVSVVVSVPPPPPPPDDDDDDDDDDPDDDD

Mean predicted aligned error: 12.62 Å